Protein AF-A0A945AMY0-F1 (afdb_monomer_lite)

pLDDT: mean 88.5, std 9.13, range [56.28, 97.25]

Secondary structure (DSSP, 8-state):
-HHHHHHHHHHHHHHHHHHHHHHHHHHHHHHHHHHHHT-PPPP--HHHHHHHHHHHHT-SSPPTTHHHHHHHHHHHHHHHHSTTS--TT--SHHHHH--HHHHHHHHHHHHHHHHHHHIIIIIS-BTTTTB--HHHHHHHHHHTS-TT--SSS-HHHHH-

Structure (mmCIF, N/CA/C/O backbone):
data_AF-A0A945AMY0-F1
#
_entry.id   AF-A0A945AMY0-F1
#
loop_
_atom_site.group_PDB
_atom_site.id
_atom_site.type_symbol
_atom_site.label_atom_id
_atom_site.label_alt_id
_atom_site.label_comp_id
_atom_site.label_asym_id
_atom_site.label_entity_id
_atom_site.label_seq_id
_atom_site.pdbx_PDB_ins_code
_atom_site.Cartn_x
_atom_site.Cartn_y
_atom_site.Cartn_z
_atom_site.occupancy
_atom_site.B_iso_or_equiv
_atom_site.auth_seq_id
_atom_site.auth_comp_id
_atom_site.auth_asym_id
_atom_site.auth_atom_id
_atom_site.pdbx_PDB_model_num
ATOM 1 N N . MET A 1 1 ? 45.455 -13.409 -44.881 1.00 57.75 1 MET A N 1
ATOM 2 C CA . MET A 1 1 ? 45.360 -12.479 -43.736 1.00 57.75 1 MET A CA 1
ATOM 3 C C . MET A 1 1 ? 44.199 -11.499 -43.883 1.00 57.75 1 MET A C 1
ATOM 5 O O . MET A 1 1 ? 43.361 -11.499 -43.003 1.00 57.75 1 MET A O 1
ATOM 9 N N . ALA A 1 2 ? 44.039 -10.775 -44.999 1.00 59.31 2 ALA A N 1
ATOM 10 C CA . ALA A 1 2 ? 42.930 -9.813 -45.148 1.00 59.31 2 ALA A CA 1
ATOM 11 C C . ALA A 1 2 ? 41.503 -10.420 -45.087 1.00 59.31 2 ALA A C 1
ATOM 13 O O . ALA A 1 2 ? 40.600 -9.815 -44.525 1.00 59.31 2 ALA A O 1
ATOM 14 N N . ALA A 1 3 ? 41.283 -11.629 -45.623 1.00 56.28 3 ALA A N 1
ATOM 15 C CA . ALA A 1 3 ? 39.953 -12.259 -45.623 1.00 56.28 3 ALA A CA 1
ATOM 16 C C . ALA A 1 3 ? 39.481 -12.723 -44.228 1.00 56.28 3 ALA A C 1
ATOM 18 O O . ALA A 1 3 ? 38.286 -12.689 -43.953 1.00 56.28 3 ALA A O 1
ATOM 19 N N . SER A 1 4 ? 40.410 -13.125 -43.349 1.00 59.34 4 SER A N 1
ATOM 20 C CA . SER A 1 4 ? 40.098 -13.513 -41.965 1.00 59.34 4 SER A CA 1
ATOM 21 C C . SER A 1 4 ? 39.855 -12.303 -41.060 1.00 59.34 4 SER A C 1
ATOM 23 O O . SER A 1 4 ? 39.070 -12.386 -40.123 1.00 59.34 4 SER A O 1
ATOM 25 N N . GLU A 1 5 ? 40.498 -11.165 -41.342 1.00 57.72 5 GLU A N 1
ATOM 26 C CA . GLU A 1 5 ? 40.200 -9.902 -40.653 1.00 57.72 5 GLU A CA 1
ATOM 27 C C . GLU A 1 5 ? 38.809 -9.381 -41.036 1.00 57.72 5 GLU A C 1
ATOM 29 O O . GLU A 1 5 ? 38.031 -9.009 -40.162 1.00 57.72 5 GLU A O 1
ATOM 34 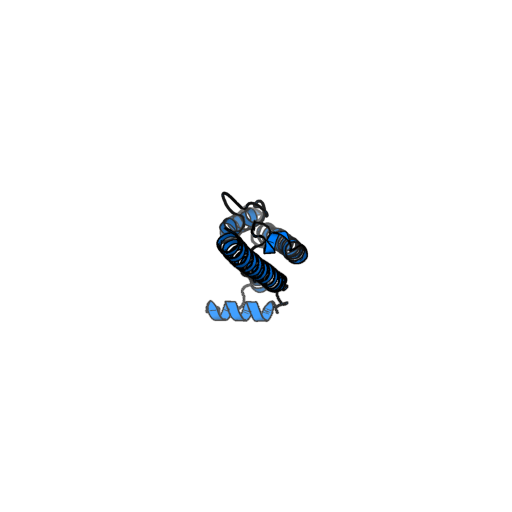N N . PHE A 1 6 ? 38.443 -9.460 -42.321 1.00 57.84 6 PHE A N 1
ATOM 35 C CA . PHE A 1 6 ? 37.130 -9.023 -42.806 1.00 57.84 6 PHE A CA 1
ATOM 36 C C . PHE A 1 6 ? 35.967 -9.852 -42.231 1.00 57.84 6 PHE A C 1
ATOM 38 O O . PHE A 1 6 ? 34.905 -9.303 -41.936 1.00 57.84 6 PHE A O 1
ATOM 45 N N . SER A 1 7 ? 36.154 -11.165 -42.039 1.00 60.97 7 SER A N 1
ATOM 46 C CA . SER A 1 7 ? 35.135 -12.029 -41.425 1.00 60.97 7 SER A CA 1
ATOM 47 C C . SER A 1 7 ? 34.939 -11.730 -39.938 1.00 60.97 7 SER A C 1
ATOM 49 O O . SER A 1 7 ? 33.799 -11.625 -39.495 1.00 60.97 7 SER A O 1
ATOM 51 N N . HIS A 1 8 ? 36.024 -11.514 -39.184 1.00 60.88 8 HIS A N 1
ATOM 52 C CA . HIS A 1 8 ? 35.943 -11.122 -37.772 1.00 60.88 8 HIS A CA 1
ATOM 53 C C . HIS A 1 8 ? 35.313 -9.732 -37.587 1.00 60.88 8 HIS A C 1
ATOM 55 O O . HIS A 1 8 ? 34.556 -9.504 -36.640 1.00 60.88 8 HIS A O 1
ATOM 61 N N . GLU A 1 9 ? 35.573 -8.796 -38.500 1.00 61.75 9 GLU A N 1
ATOM 62 C CA . GLU A 1 9 ? 34.982 -7.458 -38.452 1.00 61.75 9 GLU A CA 1
ATOM 63 C C . GLU A 1 9 ? 33.477 -7.464 -38.788 1.00 61.75 9 GLU A C 1
ATOM 65 O O . GLU A 1 9 ? 32.694 -6.738 -38.175 1.00 61.75 9 GLU A O 1
ATOM 70 N N . ALA A 1 10 ? 33.038 -8.315 -39.721 1.00 63.34 10 ALA A N 1
ATOM 71 C CA . ALA A 1 10 ? 31.618 -8.499 -40.028 1.00 63.34 10 ALA A CA 1
ATOM 72 C C . ALA A 1 10 ? 30.854 -9.192 -38.883 1.00 63.34 10 ALA A C 1
ATOM 74 O O . ALA A 1 10 ? 29.747 -8.776 -38.537 1.00 63.34 10 ALA A O 1
ATOM 75 N N . GLU A 1 11 ? 31.455 -10.208 -38.261 1.00 71.62 11 GLU A N 1
ATOM 76 C CA . GLU A 1 11 ? 30.868 -10.954 -37.141 1.00 71.62 11 GLU A CA 1
ATOM 77 C C . GLU A 1 11 ? 30.746 -10.082 -35.877 1.00 71.62 11 GLU A C 1
ATOM 79 O O . GLU A 1 11 ? 29.700 -10.058 -35.226 1.00 71.62 11 GLU A O 1
ATOM 84 N N . SER A 1 12 ? 31.765 -9.265 -35.586 1.00 74.94 12 SER A N 1
ATOM 85 C CA . SER A 1 12 ? 31.744 -8.300 -34.475 1.00 74.94 12 SER A CA 1
ATOM 86 C C . SER A 1 12 ? 30.754 -7.149 -34.687 1.00 74.94 12 SER A C 1
ATOM 88 O O . SER A 1 12 ? 30.061 -6.767 -33.743 1.00 74.94 12 SER A O 1
ATOM 90 N N . LYS A 1 13 ? 30.611 -6.630 -35.917 1.00 78.31 13 LYS A N 1
ATOM 91 C CA . LYS A 1 13 ? 29.572 -5.638 -36.255 1.00 78.31 13 LYS A CA 1
ATOM 92 C C . LYS A 1 13 ? 28.166 -6.224 -36.121 1.00 78.31 13 LYS A C 1
ATOM 94 O O . LYS A 1 13 ? 27.296 -5.555 -35.569 1.00 78.31 13 LYS A O 1
ATOM 99 N N . GLY A 1 14 ? 27.949 -7.467 -36.560 1.00 85.06 14 GLY A N 1
ATOM 100 C CA . GLY A 1 14 ? 26.677 -8.175 -36.384 1.00 85.06 14 GLY A CA 1
ATOM 101 C C . GLY A 1 14 ? 26.327 -8.399 -34.911 1.00 85.06 14 GLY A C 1
ATOM 102 O O . GLY A 1 14 ? 25.202 -8.124 -34.493 1.00 85.06 14 GLY A O 1
ATOM 103 N N . PHE A 1 15 ? 27.308 -8.807 -34.104 1.00 87.94 15 PHE A N 1
ATOM 104 C CA . PHE A 1 15 ? 27.149 -8.987 -32.661 1.00 87.94 15 PHE A CA 1
ATOM 105 C C . PHE A 1 15 ? 26.860 -7.668 -31.926 1.00 87.94 15 PHE A C 1
ATOM 107 O O . PHE A 1 15 ? 25.958 -7.610 -31.090 1.00 87.94 15 PHE A O 1
ATOM 114 N N . ALA A 1 16 ? 27.559 -6.583 -32.273 1.00 89.44 16 ALA A N 1
ATOM 115 C CA . ALA A 1 16 ? 27.301 -5.257 -31.716 1.00 89.44 16 ALA A CA 1
ATOM 116 C C . ALA A 1 16 ? 25.900 -4.735 -32.081 1.00 89.44 16 ALA A C 1
ATOM 118 O O . ALA A 1 16 ? 25.220 -4.154 -31.236 1.00 89.44 16 ALA A O 1
ATOM 119 N N . TRP A 1 17 ? 25.438 -4.975 -33.313 1.00 92.00 17 TRP A N 1
ATOM 120 C CA . TRP A 1 17 ? 24.089 -4.595 -33.746 1.00 92.00 17 TRP A CA 1
ATOM 121 C C . TRP A 1 17 ? 23.009 -5.399 -33.014 1.00 92.00 17 TRP A C 1
ATOM 123 O O . TRP A 1 17 ? 22.018 -4.830 -32.560 1.00 92.00 17 TRP A O 1
ATOM 133 N N . PHE A 1 18 ? 23.231 -6.703 -32.824 1.00 93.50 18 PHE A N 1
ATOM 134 C CA . PHE A 1 18 ? 22.362 -7.564 -32.023 1.00 93.50 18 PHE A CA 1
ATOM 135 C C . PHE A 1 18 ? 22.256 -7.085 -30.567 1.00 93.50 18 PHE A C 1
ATOM 137 O O . PHE A 1 18 ? 21.147 -6.911 -30.062 1.00 93.50 18 PHE A O 1
ATOM 144 N N . LEU A 1 19 ? 23.388 -6.803 -29.911 1.00 94.88 19 LEU A N 1
ATOM 145 C CA . LEU A 1 19 ? 23.421 -6.220 -28.563 1.00 94.88 19 LEU A CA 1
ATOM 146 C C . LEU A 1 19 ? 22.709 -4.865 -28.505 1.00 94.88 19 LEU A C 1
ATOM 148 O O . LEU A 1 19 ? 21.975 -4.603 -27.555 1.00 94.88 19 LEU A O 1
ATOM 152 N N . GLY A 1 20 ? 22.890 -4.023 -29.526 1.00 96.12 20 GLY A N 1
ATOM 153 C CA . GLY A 1 20 ? 22.217 -2.730 -29.635 1.00 96.12 20 GLY A CA 1
ATOM 154 C C . GLY A 1 20 ? 20.696 -2.861 -29.716 1.00 96.12 20 GLY A C 1
ATOM 155 O O . GLY A 1 20 ? 19.983 -2.162 -28.996 1.00 96.12 20 GLY A O 1
ATOM 156 N N . ILE A 1 21 ? 20.190 -3.793 -30.531 1.00 95.75 21 ILE A N 1
ATOM 157 C CA . ILE A 1 21 ? 18.751 -4.092 -30.599 1.00 95.75 21 ILE A CA 1
ATOM 158 C C . ILE A 1 21 ? 18.249 -4.627 -29.261 1.00 95.75 21 ILE A C 1
ATOM 160 O O . ILE A 1 21 ? 17.226 -4.155 -28.771 1.00 95.75 21 ILE A O 1
ATOM 164 N N . LEU A 1 22 ? 18.953 -5.593 -28.665 1.00 96.19 22 LEU A N 1
ATOM 165 C CA . LEU A 1 22 ? 18.567 -6.176 -27.382 1.00 96.19 22 LEU A CA 1
ATOM 166 C C . LEU A 1 22 ? 18.460 -5.088 -26.309 1.00 96.19 22 LEU A C 1
ATOM 168 O O . LEU A 1 22 ? 17.465 -5.019 -25.597 1.00 96.19 22 LEU A O 1
ATOM 172 N N . PHE A 1 23 ? 19.449 -4.199 -26.234 1.00 95.81 23 PHE A N 1
ATOM 173 C CA . PHE A 1 23 ? 19.451 -3.079 -25.302 1.00 95.81 23 PHE A CA 1
ATOM 174 C C . PHE A 1 23 ? 18.280 -2.116 -25.544 1.00 95.81 23 PHE A C 1
ATOM 176 O O . PHE A 1 23 ? 17.590 -1.741 -24.596 1.00 95.81 23 PHE A O 1
ATOM 183 N N . ALA A 1 24 ? 18.003 -1.764 -26.802 1.00 96.19 24 ALA A N 1
ATOM 184 C CA . ALA A 1 24 ? 16.865 -0.916 -27.151 1.00 96.19 24 ALA A CA 1
ATOM 185 C C . ALA A 1 24 ? 15.522 -1.563 -26.768 1.00 96.19 24 ALA A C 1
ATOM 187 O O . ALA A 1 24 ? 14.661 -0.894 -26.197 1.00 96.19 24 ALA A O 1
ATOM 188 N N . LEU A 1 25 ? 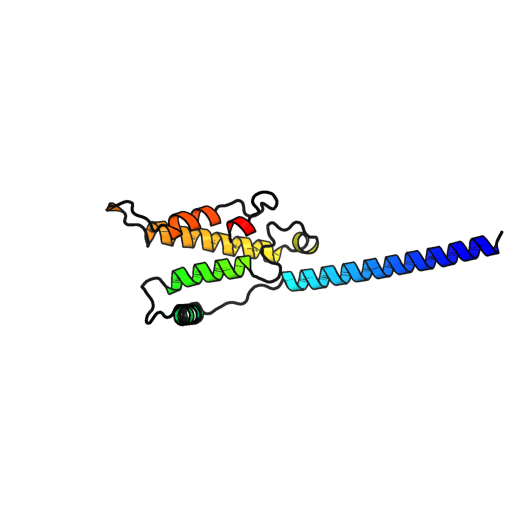15.355 -2.865 -27.019 1.00 96.62 25 LEU A N 1
ATOM 189 C CA . LEU A 1 25 ? 14.164 -3.618 -26.615 1.00 96.62 25 LEU A CA 1
ATOM 190 C C . LEU A 1 25 ? 14.007 -3.658 -25.092 1.00 96.62 25 LEU A C 1
ATOM 192 O O . LEU A 1 25 ? 12.900 -3.460 -24.598 1.00 96.62 25 LEU A O 1
ATOM 196 N N . SER A 1 26 ? 15.099 -3.844 -24.348 1.00 94.38 26 SER A N 1
ATOM 197 C CA . SER A 1 26 ? 15.091 -3.802 -22.882 1.00 94.38 26 SER A CA 1
ATOM 198 C C . SER A 1 26 ? 14.652 -2.438 -22.349 1.00 94.38 26 SER A C 1
ATOM 200 O O . SER A 1 26 ? 13.847 -2.378 -21.424 1.00 94.38 26 SER A O 1
ATOM 202 N N . ILE A 1 27 ? 15.121 -1.338 -22.948 1.00 94.94 27 ILE A N 1
ATOM 203 C CA . ILE A 1 27 ? 14.681 0.015 -22.570 1.00 94.94 27 ILE A CA 1
ATOM 204 C C . ILE A 1 27 ? 13.188 0.194 -22.842 1.00 94.94 27 ILE A C 1
ATOM 206 O O . ILE A 1 27 ? 12.461 0.669 -21.972 1.00 94.94 27 ILE A O 1
ATOM 210 N N . ILE A 1 28 ? 12.717 -0.201 -24.029 1.00 96.00 28 ILE A N 1
ATOM 211 C CA . ILE A 1 28 ? 11.293 -0.110 -24.383 1.00 96.00 28 ILE A CA 1
ATOM 212 C C . ILE A 1 28 ? 10.452 -0.914 -23.387 1.00 96.00 28 ILE A C 1
ATOM 214 O O . ILE A 1 28 ? 9.436 -0.419 -22.904 1.00 96.00 28 ILE A O 1
ATOM 218 N N . PHE A 1 29 ? 10.897 -2.120 -23.034 1.00 94.69 29 PHE A N 1
ATOM 219 C CA . PHE A 1 29 ? 10.235 -2.953 -22.038 1.00 94.69 29 PHE A CA 1
ATOM 220 C C . PHE A 1 29 ? 10.159 -2.266 -20.666 1.00 94.69 29 PHE A C 1
ATOM 222 O O . PHE A 1 29 ? 9.078 -2.208 -20.084 1.00 94.69 29 PHE A O 1
ATOM 229 N N . ILE A 1 30 ? 11.263 -1.684 -20.182 1.00 93.50 30 ILE A N 1
ATOM 230 C CA . ILE A 1 30 ? 11.296 -0.947 -18.907 1.00 93.50 30 ILE A CA 1
ATOM 231 C C . ILE A 1 30 ? 10.333 0.245 -18.936 1.00 93.50 30 ILE A C 1
ATOM 233 O O . ILE A 1 30 ? 9.610 0.449 -17.968 1.00 93.50 30 ILE A O 1
ATOM 237 N N . ILE A 1 31 ? 10.275 1.003 -20.035 1.00 93.38 31 ILE A N 1
ATOM 238 C CA . ILE A 1 31 ? 9.369 2.157 -20.167 1.00 93.38 31 ILE A CA 1
ATOM 239 C C . ILE A 1 31 ? 7.903 1.715 -20.128 1.00 93.38 31 ILE A C 1
ATOM 241 O O . ILE A 1 31 ? 7.094 2.338 -19.444 1.00 93.38 31 ILE A O 1
ATOM 245 N N . VAL A 1 32 ? 7.547 0.641 -20.840 1.00 94.00 32 VAL A N 1
ATOM 246 C CA . VAL A 1 32 ? 6.175 0.107 -20.833 1.00 94.00 32 VAL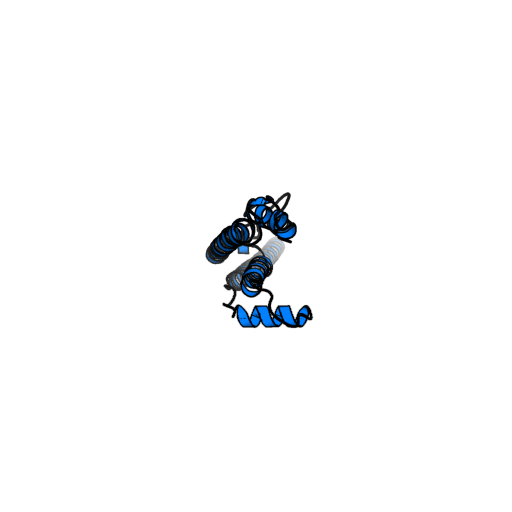 A CA 1
ATOM 247 C C . VAL A 1 32 ? 5.797 -0.390 -19.439 1.00 94.00 32 VAL A C 1
ATOM 249 O O . VAL A 1 32 ? 4.700 -0.099 -18.964 1.00 94.00 32 VAL A O 1
ATOM 252 N N . LEU A 1 33 ? 6.707 -1.099 -18.770 1.00 93.25 33 LEU A N 1
ATOM 253 C CA . LEU A 1 33 ? 6.483 -1.612 -17.422 1.00 93.25 33 LEU A CA 1
ATOM 254 C C . LEU A 1 33 ? 6.351 -0.478 -16.399 1.00 93.25 33 LEU A C 1
ATOM 256 O O . LEU A 1 33 ? 5.402 -0.476 -15.621 1.00 93.25 33 LEU A O 1
ATOM 260 N N . ALA A 1 34 ? 7.234 0.522 -16.457 1.00 91.50 34 ALA A N 1
ATOM 261 C CA . ALA A 1 34 ? 7.151 1.721 -15.630 1.00 91.50 34 ALA A CA 1
ATOM 262 C C . ALA A 1 34 ? 5.826 2.459 -15.863 1.00 91.50 34 ALA A C 1
ATOM 264 O O . ALA A 1 34 ? 5.152 2.826 -14.909 1.00 91.50 34 ALA A O 1
ATOM 265 N N . GLY A 1 35 ? 5.397 2.601 -17.121 1.00 92.25 35 GLY A N 1
ATOM 266 C CA . GLY A 1 35 ? 4.100 3.186 -17.458 1.00 92.25 35 GLY A CA 1
ATOM 267 C C . GLY A 1 35 ? 2.918 2.412 -16.868 1.00 92.25 35 GLY A C 1
ATOM 268 O O . GLY A 1 35 ? 1.971 3.031 -16.396 1.00 92.25 35 GLY A O 1
ATOM 269 N N . TYR A 1 36 ? 2.978 1.077 -16.851 1.00 92.56 36 TYR A N 1
ATOM 270 C CA . TYR A 1 36 ? 1.942 0.232 -16.250 1.00 92.56 36 TYR A CA 1
ATOM 271 C C . TYR A 1 36 ? 1.909 0.336 -14.718 1.00 92.56 36 TYR A C 1
ATOM 273 O O . TYR A 1 36 ? 0.831 0.451 -14.139 1.00 92.56 36 TYR A O 1
ATOM 281 N N . TRP A 1 37 ? 3.073 0.344 -14.066 1.00 92.75 37 TRP A N 1
ATOM 282 C CA . TRP A 1 37 ? 3.196 0.507 -12.611 1.00 92.75 37 TRP A CA 1
ATOM 283 C C . TRP A 1 37 ? 2.871 1.926 -12.138 1.00 92.75 37 TRP A C 1
ATOM 285 O O . TRP A 1 37 ? 2.496 2.111 -10.990 1.00 92.75 37 TRP A O 1
ATOM 295 N N . SER A 1 38 ? 2.963 2.922 -13.025 1.00 90.88 38 SER A N 1
ATOM 296 C CA . SER A 1 38 ? 2.635 4.326 -12.749 1.00 90.88 38 SER A CA 1
ATOM 297 C C . SER A 1 38 ? 1.122 4.617 -12.711 1.00 90.88 38 SER A C 1
ATOM 299 O O . SER A 1 38 ? 0.708 5.743 -12.426 1.00 90.88 38 SER A O 1
ATOM 301 N N . ILE A 1 39 ? 0.275 3.632 -13.029 1.00 91.75 39 ILE A N 1
ATOM 302 C CA . ILE A 1 39 ? -1.179 3.813 -13.080 1.00 91.75 39 ILE A CA 1
ATOM 303 C C . ILE A 1 39 ? -1.737 3.903 -11.658 1.00 91.75 39 ILE A C 1
ATOM 305 O O . ILE A 1 39 ? -1.730 2.928 -10.909 1.00 91.75 39 ILE A O 1
ATOM 309 N N . GLU A 1 40 ? -2.286 5.069 -11.319 1.00 92.56 40 GLU A N 1
ATOM 310 C CA . GLU A 1 40 ? -2.965 5.281 -10.042 1.00 92.56 40 GLU A CA 1
ATOM 311 C C . GLU A 1 40 ? -4.216 4.388 -9.921 1.00 92.56 40 GLU A C 1
ATOM 313 O O . GLU A 1 40 ? -4.998 4.277 -10.880 1.00 92.56 40 GLU A O 1
ATOM 318 N N . PRO A 1 41 ? -4.448 3.766 -8.749 1.00 94.38 41 PRO A N 1
ATOM 319 C CA . PRO A 1 41 ? -5.685 3.049 -8.482 1.00 94.38 41 PRO A CA 1
ATOM 320 C C . PRO A 1 41 ? -6.924 3.931 -8.660 1.00 94.38 41 PRO A C 1
ATOM 322 O O . PRO A 1 41 ? -6.942 5.115 -8.332 1.00 94.38 41 PRO A O 1
ATOM 325 N N . LYS A 1 42 ? -8.001 3.336 -9.177 1.00 94.19 42 LYS A N 1
ATOM 326 C CA . LYS A 1 42 ? -9.252 4.065 -9.407 1.00 94.19 42 LYS A CA 1
ATOM 327 C C . LYS A 1 42 ? -9.952 4.374 -8.080 1.00 94.19 42 LYS A C 1
ATOM 329 O O . LYS A 1 42 ? -9.914 3.544 -7.172 1.00 94.19 42 LYS A O 1
ATOM 334 N N . PRO A 1 43 ? -10.668 5.507 -7.986 1.00 94.25 43 PRO A N 1
ATOM 335 C CA . PRO A 1 43 ? -11.550 5.751 -6.855 1.00 94.25 43 PRO A CA 1
ATOM 336 C C . PRO A 1 43 ? -12.639 4.675 -6.793 1.00 94.25 43 PRO A C 1
ATOM 338 O O . PRO A 1 43 ? -13.114 4.192 -7.825 1.00 94.25 43 PRO A O 1
ATOM 341 N N . PHE A 1 44 ? -13.055 4.337 -5.578 1.00 95.94 44 PHE A N 1
ATOM 342 C CA . PHE A 1 44 ? -14.081 3.335 -5.311 1.00 95.94 44 PHE A CA 1
ATOM 343 C C . PHE A 1 44 ? -15.217 3.930 -4.472 1.00 95.94 44 PHE A C 1
ATOM 345 O O . PHE A 1 44 ? -15.039 4.910 -3.747 1.00 95.94 44 PHE A O 1
ATOM 352 N N . ASP A 1 45 ? -16.405 3.337 -4.582 1.00 97.25 45 ASP A N 1
ATOM 353 C CA . ASP A 1 45 ? -17.541 3.672 -3.724 1.00 97.25 45 ASP A CA 1
ATOM 354 C C . ASP A 1 45 ? -17.459 2.840 -2.438 1.00 97.25 45 ASP A C 1
ATOM 356 O O . ASP A 1 45 ? -17.595 1.615 -2.458 1.00 97.25 45 ASP A O 1
ATOM 360 N N . VAL A 1 46 ? -17.261 3.526 -1.311 1.00 96.19 46 VAL A N 1
ATOM 361 C CA . VAL A 1 46 ? -17.111 2.916 0.018 1.00 96.19 46 VAL A CA 1
ATOM 362 C C . VAL A 1 46 ? -18.322 2.081 0.442 1.00 96.19 46 VAL A C 1
ATOM 364 O O . VAL A 1 46 ? -18.169 1.069 1.127 1.00 96.19 46 VAL A O 1
ATOM 367 N N . ILE A 1 47 ? -19.535 2.470 0.037 1.00 95.56 47 ILE A N 1
ATOM 368 C CA . ILE A 1 47 ? -20.768 1.752 0.376 1.00 95.56 47 ILE A CA 1
ATOM 369 C C . ILE A 1 47 ? -20.903 0.526 -0.519 1.00 95.56 47 ILE A C 1
ATOM 371 O O . ILE A 1 47 ? -21.285 -0.541 -0.037 1.00 95.56 47 ILE A O 1
ATOM 375 N N . ALA A 1 48 ? -20.616 0.666 -1.813 1.00 95.75 48 ALA A N 1
ATOM 376 C CA . ALA A 1 48 ? -20.676 -0.453 -2.748 1.00 95.75 48 ALA A CA 1
ATOM 377 C C . ALA A 1 48 ? -19.670 -1.549 -2.370 1.00 95.75 48 ALA A C 1
ATOM 379 O O . ALA A 1 48 ? -20.049 -2.718 -2.298 1.00 95.75 48 ALA A O 1
ATOM 380 N N . GLU A 1 49 ? -18.438 -1.162 -2.041 1.00 96.31 49 GLU A N 1
ATOM 381 C CA . GLU A 1 49 ? -17.390 -2.083 -1.597 1.00 96.31 49 GLU A CA 1
ATOM 382 C C . GLU A 1 49 ? -17.766 -2.773 -0.280 1.00 96.31 49 GLU A C 1
ATOM 384 O O . GLU A 1 49 ? -17.666 -3.994 -0.154 1.00 96.31 49 GLU A O 1
ATOM 389 N N . ALA A 1 50 ? -18.308 -2.022 0.686 1.00 95.31 50 ALA A N 1
ATOM 390 C CA . ALA A 1 50 ? -18.798 -2.606 1.932 1.00 95.31 50 ALA A CA 1
ATOM 391 C C . ALA A 1 50 ? -19.927 -3.621 1.689 1.00 95.31 50 ALA A C 1
ATOM 393 O O . ALA A 1 50 ? -19.932 -4.682 2.309 1.00 95.31 50 ALA A O 1
ATOM 394 N N . LYS A 1 51 ? -20.865 -3.350 0.769 1.00 94.44 51 LYS A N 1
ATOM 395 C CA . LYS A 1 51 ? -21.913 -4.322 0.393 1.00 94.44 51 LYS A CA 1
ATOM 396 C C . LYS A 1 51 ? -21.322 -5.569 -0.260 1.00 94.44 51 LYS A C 1
ATOM 398 O O . LYS A 1 51 ? -21.783 -6.673 0.018 1.00 94.44 51 LYS A O 1
ATOM 403 N N . ALA A 1 52 ? -20.327 -5.406 -1.131 1.00 94.12 52 ALA A N 1
ATOM 404 C CA . ALA A 1 52 ? -19.671 -6.527 -1.794 1.00 94.12 52 ALA A CA 1
ATOM 405 C C . ALA A 1 52 ? -19.004 -7.457 -0.770 1.00 94.12 52 ALA A C 1
ATOM 407 O O . ALA A 1 52 ? -19.283 -8.661 -0.769 1.00 94.12 52 ALA A O 1
ATOM 408 N N . ARG A 1 53 ? -18.217 -6.900 0.161 1.00 94.62 53 ARG A N 1
ATOM 409 C CA . ARG A 1 53 ? -17.561 -7.692 1.210 1.00 94.62 53 ARG A CA 1
ATOM 410 C C . ARG A 1 53 ? -18.563 -8.288 2.206 1.00 94.62 53 ARG A C 1
ATOM 412 O O . ARG A 1 53 ? -18.427 -9.452 2.574 1.00 94.62 53 ARG A O 1
ATOM 419 N N . GLN A 1 54 ? -19.619 -7.556 2.565 1.00 92.56 54 GLN A N 1
ATOM 420 C CA . GLN A 1 54 ? -20.718 -8.055 3.402 1.00 92.56 54 GLN A CA 1
ATOM 421 C C . GLN A 1 54 ? -21.371 -9.305 2.794 1.00 92.56 54 GLN A C 1
ATOM 423 O O . GLN A 1 54 ? -21.549 -10.308 3.488 1.00 92.56 54 GLN A O 1
ATOM 428 N N . ASN A 1 55 ? -21.715 -9.250 1.504 1.00 90.62 55 ASN A N 1
ATOM 429 C CA . ASN A 1 55 ? -22.337 -10.369 0.798 1.00 90.62 55 ASN A CA 1
ATOM 430 C C . ASN A 1 55 ? -21.406 -11.588 0.749 1.00 90.62 55 ASN A C 1
ATOM 432 O O . ASN A 1 55 ? -21.866 -12.711 0.938 1.00 90.62 55 ASN A O 1
ATOM 436 N N . ALA A 1 56 ? -20.103 -11.370 0.545 1.00 91.19 56 ALA A N 1
ATOM 437 C CA . ALA A 1 56 ? -19.104 -12.438 0.565 1.00 91.19 56 ALA A CA 1
ATOM 438 C C . ALA A 1 56 ? -18.950 -13.085 1.955 1.00 91.19 56 ALA A C 1
ATOM 440 O O . ALA A 1 56 ? -18.699 -14.283 2.052 1.00 91.19 56 ALA A O 1
ATOM 441 N N . GLN A 1 57 ? -19.134 -12.309 3.027 1.00 89.44 57 GLN A N 1
ATOM 442 C CA . GLN A 1 57 ? -19.053 -12.769 4.419 1.00 89.44 57 GLN A CA 1
ATOM 443 C C . GLN A 1 57 ? -20.374 -13.349 4.958 1.00 89.44 57 GLN A C 1
ATOM 445 O O . GLN A 1 57 ? -20.403 -13.845 6.082 1.00 89.44 57 GLN A O 1
ATOM 450 N N . GLY A 1 58 ? -21.467 -13.293 4.188 1.00 88.38 58 GLY A N 1
ATOM 451 C CA . GLY A 1 58 ? -22.778 -13.789 4.617 1.00 88.38 58 GLY A CA 1
ATOM 452 C C . GLY A 1 58 ? -23.409 -12.978 5.755 1.00 88.38 58 GLY A C 1
ATOM 453 O O . GLY A 1 58 ? -24.144 -13.530 6.569 1.00 88.38 58 GLY A O 1
ATOM 454 N N . LEU A 1 59 ? -23.105 -11.680 5.844 1.00 85.44 59 LEU A N 1
ATOM 455 C CA . LEU A 1 59 ? -23.663 -10.791 6.865 1.00 85.44 59 LEU A CA 1
ATOM 456 C C . LEU A 1 59 ? -25.009 -10.209 6.409 1.00 85.44 59 LEU A C 1
ATOM 458 O O . LEU A 1 59 ? -25.111 -9.650 5.322 1.00 85.44 59 LEU A O 1
ATOM 462 N N . ASP A 1 60 ? -26.032 -10.237 7.265 1.00 83.19 60 ASP A N 1
ATOM 463 C CA . ASP A 1 60 ? -27.372 -9.730 6.912 1.00 83.19 60 ASP A CA 1
ATOM 464 C C . ASP A 1 60 ? -27.479 -8.195 6.928 1.00 83.19 60 ASP A C 1
ATOM 466 O O . ASP A 1 60 ? -28.297 -7.604 6.219 1.00 83.19 60 ASP A O 1
ATOM 470 N N . LYS A 1 61 ? -26.681 -7.523 7.768 1.00 85.44 61 LYS A N 1
ATOM 471 C CA . LYS A 1 61 ? -26.699 -6.063 7.958 1.00 85.44 61 LYS A CA 1
ATOM 472 C C . LYS A 1 61 ? -25.305 -5.546 8.270 1.00 85.44 61 LYS A C 1
ATOM 474 O O . LYS A 1 61 ? -24.495 -6.276 8.828 1.00 85.44 61 LYS A O 1
ATOM 479 N N . PHE A 1 62 ? -25.071 -4.263 7.998 1.00 85.50 62 PHE A N 1
ATOM 480 C CA . PHE A 1 62 ? -23.862 -3.572 8.437 1.00 85.50 62 PHE A CA 1
ATOM 481 C C . PHE A 1 62 ? -23.853 -3.369 9.954 1.00 85.50 62 PHE A C 1
ATOM 483 O O . PHE A 1 62 ? -24.741 -2.688 10.476 1.00 85.50 62 PHE A O 1
ATOM 490 N N . PRO A 1 63 ? -22.837 -3.884 10.667 1.00 87.88 63 PRO A N 1
ATOM 491 C CA . PRO A 1 63 ? -22.516 -3.389 11.995 1.00 87.88 63 PRO A CA 1
ATOM 492 C C . PRO A 1 63 ? -22.188 -1.890 11.959 1.00 87.88 63 PRO A C 1
ATOM 494 O O . PRO A 1 63 ? -21.729 -1.350 10.946 1.00 87.88 63 PRO A O 1
ATOM 497 N N . ASN A 1 64 ? -22.386 -1.203 13.083 1.00 88.19 64 ASN A N 1
ATOM 498 C CA . ASN A 1 64 ? -21.983 0.196 13.205 1.00 88.19 64 ASN A CA 1
ATOM 499 C C . ASN A 1 64 ? -20.470 0.329 12.978 1.00 88.19 64 ASN A C 1
ATOM 501 O O . ASN A 1 64 ? -19.689 -0.440 13.528 1.00 88.19 64 ASN A O 1
ATOM 505 N N . GLY A 1 65 ? -20.062 1.296 12.154 1.00 89.00 65 GLY A N 1
ATOM 506 C CA . GLY A 1 65 ? -18.652 1.502 11.806 1.00 89.00 65 GLY A CA 1
ATOM 507 C C . GLY A 1 65 ? -18.094 0.539 10.750 1.00 89.00 65 GLY A C 1
ATOM 508 O O . GLY A 1 65 ? -16.975 0.754 10.291 1.00 89.00 65 GLY A O 1
ATOM 509 N N . TYR A 1 66 ? -18.870 -0.454 10.290 1.00 92.19 66 TYR A N 1
ATOM 510 C CA . TYR A 1 66 ? -18.412 -1.446 9.307 1.00 92.19 66 TYR A CA 1
ATOM 511 C C . TYR A 1 66 ? -17.903 -0.812 8.014 1.00 92.19 66 TYR A C 1
ATOM 513 O O . TYR A 1 66 ? -16.836 -1.170 7.540 1.00 92.19 66 TYR A O 1
ATOM 521 N N . VAL A 1 67 ? -18.624 0.171 7.4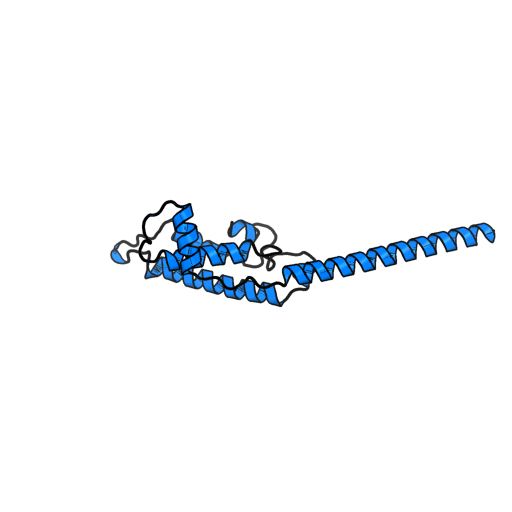66 1.00 94.81 67 VAL A N 1
ATOM 522 C CA . VAL A 1 67 ? -18.223 0.847 6.219 1.00 94.81 67 VAL A CA 1
ATOM 523 C C . VAL A 1 67 ? -16.859 1.526 6.367 1.00 94.81 67 VAL A C 1
ATOM 525 O O . VAL A 1 67 ? -16.041 1.460 5.453 1.00 94.81 67 VAL A O 1
ATOM 528 N N . TYR A 1 68 ? -16.589 2.140 7.522 1.00 94.81 68 TYR A N 1
ATOM 529 C CA . TYR A 1 68 ? -15.314 2.805 7.785 1.00 94.81 68 TYR A CA 1
ATOM 530 C C . TYR A 1 68 ? -14.169 1.795 7.907 1.00 94.81 68 TYR A C 1
ATOM 532 O O . TYR A 1 68 ? -13.181 1.913 7.186 1.00 94.81 68 TYR A O 1
ATOM 540 N N . ALA A 1 69 ? -14.335 0.758 8.735 1.00 94.12 69 ALA A N 1
ATOM 541 C CA . ALA A 1 69 ? -13.345 -0.311 8.872 1.00 94.12 69 ALA A CA 1
ATOM 542 C C . ALA A 1 69 ? -13.082 -1.012 7.527 1.00 94.12 69 ALA A C 1
ATOM 544 O O . ALA A 1 69 ? -11.936 -1.179 7.124 1.00 94.12 69 ALA A O 1
ATOM 545 N N . ASN A 1 70 ? -14.143 -1.329 6.781 1.00 95.56 70 ASN A N 1
ATOM 546 C CA . ASN A 1 70 ? -14.051 -1.924 5.452 1.00 95.56 70 ASN A CA 1
ATOM 547 C C . ASN A 1 70 ? -13.274 -1.042 4.469 1.00 95.56 70 ASN A C 1
ATOM 549 O O . ASN A 1 70 ? -12.500 -1.565 3.672 1.00 95.56 70 ASN A O 1
ATOM 553 N N . SER A 1 71 ? -13.473 0.278 4.532 1.00 96.62 71 SER A N 1
ATOM 554 C CA . SER A 1 71 ? -12.759 1.233 3.679 1.00 96.62 71 SER A CA 1
ATOM 555 C C . SER A 1 71 ? -11.263 1.236 3.980 1.00 96.62 71 SER A C 1
ATOM 557 O O . SER A 1 71 ? -10.473 1.203 3.046 1.00 96.62 71 SER A O 1
ATOM 559 N N . LEU A 1 72 ? -10.866 1.210 5.259 1.00 96.06 72 LEU A N 1
ATOM 560 C CA . LEU A 1 72 ? -9.452 1.104 5.638 1.00 96.06 72 LEU A CA 1
ATOM 561 C C . LEU A 1 72 ? -8.838 -0.211 5.145 1.00 96.06 72 LEU A C 1
ATOM 563 O O . LEU A 1 72 ? -7.773 -0.193 4.540 1.00 96.06 72 LEU A O 1
ATOM 567 N N . VAL A 1 73 ? -9.537 -1.337 5.321 1.00 95.38 73 VAL A N 1
ATOM 568 C CA . VAL A 1 73 ? -9.068 -2.638 4.815 1.00 95.38 73 VAL A CA 1
ATOM 569 C C . VAL A 1 73 ? -8.926 -2.614 3.290 1.00 95.38 73 VAL A C 1
ATOM 571 O O . VAL A 1 73 ? -7.914 -3.058 2.766 1.00 95.38 73 VAL A O 1
ATOM 574 N N . HIS A 1 74 ? -9.898 -2.054 2.564 1.00 96.75 74 HIS A N 1
ATOM 575 C CA . HIS A 1 74 ? -9.819 -1.951 1.105 1.00 96.75 74 HIS A CA 1
ATOM 576 C C . HIS A 1 74 ? -8.666 -1.043 0.648 1.00 96.75 74 HIS A C 1
ATOM 578 O O . HIS A 1 74 ? -7.972 -1.364 -0.309 1.00 96.75 74 HIS A O 1
ATOM 584 N N . ILE A 1 75 ? -8.405 0.068 1.344 1.00 96.56 75 ILE A N 1
ATOM 585 C CA . ILE A 1 75 ? -7.252 0.930 1.042 1.00 96.56 75 ILE A CA 1
ATOM 586 C C . ILE A 1 75 ? -5.937 0.180 1.278 1.00 96.56 75 ILE A C 1
ATOM 588 O O . ILE A 1 75 ? -5.030 0.308 0.461 1.00 96.56 75 ILE A O 1
ATOM 592 N N . ALA A 1 76 ? -5.832 -0.613 2.348 1.00 95.56 76 ALA A N 1
ATOM 593 C CA . ALA A 1 76 ? -4.653 -1.438 2.613 1.00 95.56 76 ALA A CA 1
ATOM 594 C C . ALA A 1 76 ? -4.435 -2.491 1.513 1.00 95.56 76 ALA A C 1
ATOM 596 O O . ALA A 1 76 ? -3.328 -2.619 0.998 1.00 95.56 76 ALA A O 1
ATOM 597 N N . GLU A 1 77 ? -5.497 -3.171 1.077 1.00 95.38 77 GLU A N 1
ATOM 598 C CA . GLU A 1 77 ? -5.434 -4.116 -0.045 1.00 95.38 77 GLU A CA 1
ATOM 599 C C . GLU A 1 77 ? -5.026 -3.432 -1.353 1.00 95.38 77 GLU A C 1
ATOM 601 O O . GLU A 1 77 ? -4.187 -3.950 -2.081 1.00 95.38 77 GLU A O 1
ATOM 606 N N . VAL A 1 78 ? -5.577 -2.256 -1.664 1.00 95.94 78 VAL A N 1
ATOM 607 C CA . VAL A 1 78 ? -5.200 -1.503 -2.869 1.00 95.94 78 VAL A CA 1
ATOM 608 C C . VAL A 1 78 ? -3.755 -1.011 -2.776 1.00 95.94 78 VAL A C 1
ATOM 610 O O . VAL A 1 78 ? -3.036 -1.041 -3.772 1.00 95.94 78 VAL A O 1
ATOM 613 N N . LEU A 1 79 ? -3.302 -0.579 -1.598 1.00 95.00 79 LEU A N 1
ATOM 614 C CA . LEU A 1 79 ? -1.917 -0.170 -1.371 1.00 95.00 79 LEU A CA 1
ATOM 615 C C . LEU A 1 79 ? -0.941 -1.311 -1.689 1.00 95.00 79 LEU A C 1
ATOM 617 O O . LEU A 1 79 ? 0.087 -1.059 -2.324 1.00 95.00 79 LEU A O 1
ATOM 621 N N . LEU A 1 80 ? -1.286 -2.530 -1.274 1.00 92.88 80 LEU A N 1
ATOM 622 C CA . LEU A 1 80 ? -0.455 -3.724 -1.393 1.00 92.88 80 LEU A CA 1
ATOM 623 C C . LEU A 1 80 ? -0.540 -4.372 -2.785 1.00 92.88 80 LEU A C 1
ATOM 625 O O . LEU A 1 80 ? 0.480 -4.669 -3.395 1.00 92.88 80 LEU A O 1
ATOM 629 N N . TYR A 1 81 ? -1.750 -4.523 -3.327 1.00 93.69 81 TYR A N 1
ATOM 630 C CA . TYR A 1 81 ? -2.031 -5.331 -4.522 1.00 93.69 81 TYR A CA 1
ATOM 631 C C . TYR A 1 81 ? -2.274 -4.523 -5.806 1.00 93.69 81 TYR A C 1
ATOM 633 O O . TYR A 1 81 ? -2.737 -5.073 -6.812 1.00 93.69 81 TYR A O 1
ATOM 641 N N . LYS A 1 82 ? -1.980 -3.218 -5.819 1.00 93.75 82 LYS A N 1
ATOM 642 C CA . LYS A 1 82 ? -1.991 -2.424 -7.062 1.00 93.75 82 LYS A CA 1
ATOM 643 C C . LYS A 1 82 ? -0.974 -2.957 -8.089 1.00 93.75 82 LYS A C 1
ATOM 645 O O . LYS A 1 82 ? -0.056 -3.696 -7.731 1.00 93.75 82 LYS A O 1
ATOM 650 N N . PRO A 1 83 ? -1.091 -2.575 -9.376 1.00 89.19 83 PRO A N 1
ATOM 651 C CA . PRO A 1 83 ? -0.117 -2.955 -10.396 1.00 89.19 83 PRO A CA 1
ATOM 652 C C . PRO A 1 83 ? 1.321 -2.610 -9.985 1.00 89.19 83 PRO A C 1
ATOM 654 O O . PRO A 1 83 ? 1.632 -1.450 -9.741 1.00 89.19 83 PRO A O 1
ATOM 657 N N . GLY A 1 84 ? 2.190 -3.621 -9.932 1.00 86.75 84 GLY A N 1
ATOM 658 C CA . GLY A 1 84 ? 3.577 -3.469 -9.476 1.00 86.75 84 GLY A CA 1
ATOM 659 C C . GLY A 1 84 ? 3.805 -3.768 -7.992 1.00 86.75 84 GLY A C 1
ATOM 660 O O . GLY A 1 84 ? 4.954 -3.813 -7.579 1.00 86.75 84 GLY A O 1
ATOM 661 N N . GLY A 1 85 ? 2.753 -4.039 -7.214 1.00 90.62 85 GLY A N 1
ATOM 662 C CA . GLY A 1 85 ? 2.873 -4.303 -5.779 1.00 90.62 85 GLY A CA 1
ATOM 663 C C . GLY A 1 85 ? 3.187 -3.034 -4.994 1.00 90.62 85 GLY A C 1
ATOM 664 O O . GLY A 1 85 ? 2.887 -1.923 -5.445 1.00 90.62 85 GLY A O 1
ATOM 665 N N . TYR A 1 86 ? 3.773 -3.178 -3.810 1.00 91.25 86 TYR A N 1
ATOM 666 C CA . TYR A 1 86 ? 4.247 -2.053 -3.007 1.00 91.25 86 TYR A CA 1
ATOM 667 C C . TYR A 1 86 ? 5.642 -1.608 -3.489 1.00 91.25 86 TYR A C 1
ATOM 669 O O . TYR A 1 86 ? 6.620 -2.328 -3.334 1.00 91.25 86 TYR A O 1
ATOM 677 N N . LEU A 1 87 ? 5.739 -0.434 -4.125 1.00 91.44 87 LEU A N 1
ATOM 678 C CA . LEU A 1 87 ? 6.941 -0.000 -4.850 1.00 91.44 87 LEU A CA 1
ATOM 679 C C . LEU A 1 87 ? 7.934 0.768 -3.976 1.00 91.44 87 LEU A C 1
ATOM 681 O O . LEU A 1 87 ? 9.116 0.824 -4.302 1.00 91.44 87 LEU A O 1
ATOM 685 N N . THR A 1 88 ? 7.491 1.376 -2.871 1.00 90.31 88 THR A N 1
ATOM 686 C CA . THR A 1 88 ? 8.366 2.191 -2.008 1.00 90.31 88 THR A CA 1
ATOM 687 C C . THR A 1 88 ? 9.552 1.407 -1.433 1.00 90.31 88 THR A C 1
ATOM 689 O O . THR A 1 88 ? 10.596 2.005 -1.162 1.00 90.31 88 THR A O 1
ATOM 692 N N . ASN A 1 89 ? 9.420 0.096 -1.226 1.00 89.62 89 ASN A N 1
ATOM 693 C CA . ASN A 1 89 ? 10.519 -0.769 -0.790 1.00 89.62 89 ASN A CA 1
ATOM 694 C C . ASN A 1 89 ? 11.128 -1.610 -1.930 1.00 89.62 89 ASN A C 1
ATOM 696 O O . ASN A 1 89 ? 11.987 -2.446 -1.650 1.00 89.62 89 ASN A O 1
ATOM 700 N N . ASP A 1 90 ? 10.708 -1.413 -3.182 1.00 85.19 90 ASP A N 1
ATOM 701 C CA . ASP A 1 90 ? 11.268 -2.123 -4.331 1.00 85.19 90 ASP A CA 1
ATOM 702 C C . ASP A 1 90 ? 12.607 -1.493 -4.763 1.00 85.19 90 ASP A C 1
ATOM 704 O O . ASP A 1 90 ? 12.799 -0.276 -4.758 1.00 85.19 90 ASP A O 1
ATOM 708 N N . VAL A 1 91 ? 13.556 -2.345 -5.147 1.00 83.44 91 VAL A N 1
ATOM 709 C CA . VAL A 1 91 ? 14.898 -1.973 -5.634 1.00 83.44 91 VAL A CA 1
ATOM 710 C C . VAL A 1 91 ? 15.005 -2.178 -7.158 1.00 83.44 91 VAL A C 1
ATOM 712 O O . VAL A 1 91 ? 16.049 -1.927 -7.766 1.00 83.44 91 VAL A O 1
ATOM 715 N N . GLY A 1 92 ? 13.933 -2.641 -7.808 1.00 83.12 92 GLY A N 1
ATOM 716 C CA . GLY A 1 92 ? 13.849 -2.840 -9.251 1.00 83.12 92 GLY A CA 1
ATOM 717 C C . GLY A 1 92 ? 13.975 -1.548 -10.071 1.00 83.12 92 GLY A C 1
ATOM 718 O O . GLY A 1 92 ? 13.502 -0.480 -9.689 1.00 83.12 92 GLY A O 1
ATOM 719 N N . VAL A 1 93 ? 14.583 -1.655 -11.262 1.00 79.94 93 VAL A N 1
ATOM 720 C CA . VAL A 1 93 ? 14.856 -0.511 -12.160 1.00 79.94 93 VAL A CA 1
ATOM 721 C C . VAL A 1 93 ? 13.608 0.314 -12.509 1.00 79.94 93 VAL A C 1
ATOM 723 O O . VAL A 1 93 ? 13.723 1.536 -12.486 1.00 79.94 93 VAL A O 1
ATOM 726 N N . PRO A 1 94 ? 12.428 -0.266 -12.816 1.00 77.88 94 PRO A N 1
ATOM 727 C CA . PRO A 1 94 ? 11.244 0.550 -13.069 1.00 77.88 94 PRO A CA 1
ATOM 728 C C . PRO A 1 94 ? 10.794 1.319 -11.819 1.00 77.88 94 PRO A C 1
ATOM 730 O O . PRO A 1 94 ? 10.512 2.505 -11.934 1.00 77.88 94 PRO A O 1
ATOM 733 N N . GLY A 1 95 ? 10.793 0.694 -10.634 1.00 78.62 95 GLY A N 1
ATOM 734 C CA . GLY A 1 95 ? 10.388 1.328 -9.371 1.00 78.62 95 GLY A CA 1
ATOM 735 C C . GLY A 1 95 ? 11.271 2.517 -8.985 1.00 78.62 95 GLY A C 1
ATOM 736 O O . GLY A 1 95 ? 10.758 3.568 -8.615 1.00 78.62 95 GLY A O 1
ATOM 737 N N . LEU A 1 96 ? 12.589 2.409 -9.193 1.00 83.19 96 LEU A N 1
ATOM 738 C CA . LEU A 1 96 ? 13.548 3.494 -8.931 1.00 83.19 96 LEU A CA 1
ATOM 739 C C . LEU A 1 96 ? 13.353 4.737 -9.814 1.00 83.19 96 LEU A C 1
ATOM 741 O O . LEU A 1 96 ? 13.853 5.811 -9.480 1.00 83.19 96 LEU A O 1
ATOM 745 N N . LEU A 1 97 ? 12.681 4.594 -10.959 1.00 84.25 97 LEU A N 1
ATOM 746 C CA . LEU A 1 97 ? 12.424 5.690 -11.896 1.00 84.25 97 LEU A CA 1
ATOM 747 C C . LEU A 1 97 ? 11.065 6.366 -11.664 1.00 84.25 97 LEU A C 1
ATOM 749 O O . LEU A 1 97 ? 10.815 7.417 -12.253 1.00 84.25 97 LEU A O 1
ATOM 753 N N . LEU A 1 98 ? 10.192 5.771 -10.847 1.00 87.50 98 LEU A N 1
ATOM 754 C CA . LEU A 1 98 ? 8.842 6.262 -10.580 1.00 87.50 98 LEU A CA 1
ATOM 755 C C . LEU A 1 98 ? 8.821 7.102 -9.300 1.00 87.50 98 LEU A C 1
ATOM 757 O O . LEU A 1 98 ? 9.264 6.658 -8.246 1.00 87.50 98 LEU A O 1
ATOM 761 N N . ASP A 1 99 ? 8.267 8.310 -9.372 1.00 87.25 99 ASP A N 1
ATOM 762 C CA . ASP A 1 99 ? 8.149 9.235 -8.235 1.00 87.25 99 ASP A CA 1
ATOM 763 C C . ASP A 1 99 ? 6.698 9.422 -7.765 1.00 87.25 99 ASP A C 1
ATOM 765 O O . ASP A 1 99 ? 6.419 9.567 -6.569 1.00 87.25 99 ASP A O 1
ATOM 769 N N . ASN A 1 100 ? 5.757 9.383 -8.703 1.00 89.88 100 ASN A N 1
ATOM 770 C CA . ASN A 1 100 ? 4.348 9.651 -8.474 1.00 89.88 100 ASN A CA 1
ATOM 771 C C . ASN A 1 100 ? 3.671 8.575 -7.615 1.00 89.88 100 ASN A C 1
ATOM 773 O O . ASN A 1 100 ? 3.044 8.905 -6.608 1.00 89.88 100 ASN A O 1
ATOM 777 N N . ILE A 1 101 ? 3.824 7.296 -7.966 1.00 92.69 101 ILE A N 1
ATOM 778 C CA . ILE A 1 101 ? 3.171 6.199 -7.241 1.00 92.69 101 ILE A CA 1
ATOM 779 C C . ILE A 1 101 ? 3.744 6.005 -5.835 1.00 92.69 101 ILE A C 1
ATOM 781 O O . ILE A 1 101 ? 2.941 5.952 -4.909 1.00 92.69 101 ILE A O 1
ATOM 785 N N . PRO A 1 102 ? 5.069 6.011 -5.597 1.00 92.44 102 PRO A N 1
ATOM 786 C CA . PRO A 1 102 ? 5.596 5.987 -4.228 1.00 92.44 102 PRO A CA 1
ATOM 787 C C . PRO A 1 102 ? 5.122 7.170 -3.362 1.00 92.44 102 PRO A C 1
ATOM 789 O O . PRO A 1 102 ? 4.909 7.037 -2.155 1.00 92.44 102 PRO A O 1
ATOM 792 N N . SER A 1 103 ? 4.900 8.344 -3.966 1.00 92.81 103 SER A N 1
ATOM 793 C CA . SER A 1 103 ? 4.319 9.494 -3.259 1.00 92.81 103 SER A CA 1
ATOM 794 C C . SER A 1 103 ? 2.842 9.274 -2.913 1.00 92.81 103 SER A C 1
ATOM 796 O O . SER A 1 103 ? 2.411 9.603 -1.805 1.00 92.81 103 SER A O 1
ATOM 798 N N . TRP A 1 104 ? 2.075 8.680 -3.831 1.00 95.00 104 TRP A N 1
ATOM 799 C CA . TRP A 1 104 ? 0.695 8.253 -3.592 1.00 95.00 104 TRP A CA 1
ATOM 800 C C . TRP A 1 104 ? 0.616 7.195 -2.479 1.00 95.00 104 TRP A C 1
ATOM 802 O O . TRP A 1 104 ? -0.188 7.340 -1.557 1.00 95.00 104 TRP A O 1
ATOM 812 N N . GLU A 1 105 ? 1.502 6.191 -2.502 1.00 95.56 105 GLU A N 1
ATOM 813 C CA . GLU A 1 105 ? 1.593 5.133 -1.485 1.00 95.56 105 GLU A CA 1
ATOM 814 C C . GLU A 1 105 ? 1.801 5.726 -0.098 1.00 95.56 105 GLU A C 1
ATOM 816 O O . GLU A 1 105 ? 1.149 5.322 0.863 1.00 95.56 105 GLU A O 1
ATOM 821 N N . TYR A 1 106 ? 2.673 6.728 0.007 1.00 94.94 106 TYR A N 1
ATOM 822 C CA . TYR A 1 106 ? 2.908 7.397 1.275 1.00 94.94 106 TYR A C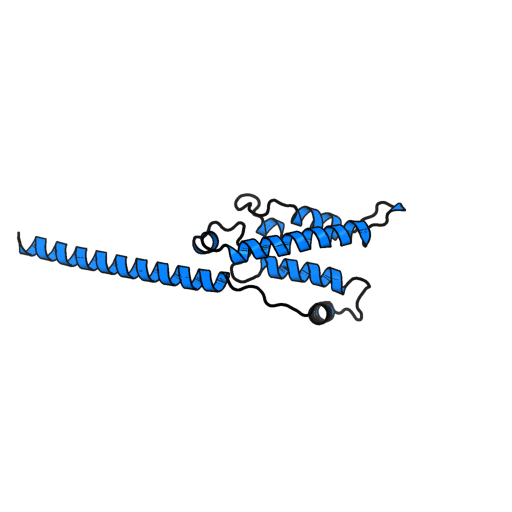A 1
ATOM 823 C C . TYR A 1 106 ? 1.665 8.129 1.793 1.00 94.94 106 TYR A C 1
ATOM 825 O O . TYR A 1 106 ? 1.369 8.058 2.986 1.00 94.94 106 TYR A O 1
ATOM 833 N N . GLY A 1 107 ? 0.915 8.795 0.912 1.00 95.81 107 GLY A N 1
ATOM 834 C CA . GLY A 1 107 ? -0.352 9.432 1.275 1.00 95.81 107 GLY A CA 1
ATOM 835 C C . GLY A 1 107 ? -1.393 8.422 1.768 1.00 95.81 107 GLY A C 1
ATOM 836 O O . GLY A 1 107 ? -2.003 8.628 2.820 1.00 95.81 107 GLY A O 1
ATOM 837 N N . ALA A 1 108 ? -1.552 7.306 1.054 1.00 96.06 108 ALA A N 1
ATOM 838 C CA . ALA A 1 108 ? -2.444 6.217 1.452 1.00 96.06 108 ALA A CA 1
ATOM 839 C C . ALA A 1 108 ? -2.017 5.586 2.790 1.00 96.06 108 ALA A C 1
ATOM 841 O O . ALA A 1 108 ? -2.854 5.356 3.660 1.00 96.06 108 ALA A O 1
ATOM 842 N N . LEU A 1 109 ? -0.715 5.384 3.002 1.00 96.06 109 LEU A N 1
ATOM 843 C CA . LEU A 1 109 ? -0.179 4.837 4.246 1.00 96.06 109 LEU A CA 1
ATOM 844 C C . LEU A 1 109 ? -0.416 5.766 5.445 1.00 96.06 109 LEU A C 1
ATOM 846 O O . LEU A 1 109 ? -0.784 5.288 6.515 1.00 96.06 109 LEU A O 1
ATOM 850 N N . ILE A 1 110 ? -0.247 7.085 5.290 1.00 96.38 110 ILE A N 1
ATOM 851 C CA . ILE A 1 110 ? -0.587 8.047 6.354 1.00 96.38 110 ILE A CA 1
ATOM 852 C C . ILE A 1 110 ? -2.075 7.945 6.704 1.00 96.38 110 ILE A C 1
ATOM 854 O O . ILE A 1 110 ? -2.424 7.884 7.880 1.00 96.38 110 ILE A O 1
ATOM 858 N N . MET A 1 111 ? -2.946 7.859 5.696 1.00 95.62 111 MET A N 1
ATOM 859 C CA . MET A 1 111 ? -4.385 7.705 5.912 1.00 95.62 111 MET A CA 1
ATOM 860 C C . MET A 1 111 ? -4.721 6.424 6.687 1.00 95.62 111 MET A C 1
ATOM 862 O O . MET A 1 111 ? -5.563 6.457 7.584 1.00 95.62 111 MET A O 1
ATOM 866 N N . LEU A 1 112 ? -4.055 5.310 6.370 1.00 96.50 112 LEU A N 1
ATOM 867 C CA . LEU A 1 112 ? -4.209 4.047 7.093 1.00 96.50 112 LEU A CA 1
ATOM 868 C C . LEU A 1 112 ? -3.737 4.155 8.541 1.00 96.50 112 LEU A C 1
ATOM 870 O O . LEU A 1 112 ? -4.444 3.689 9.429 1.00 96.50 112 LEU A O 1
ATOM 874 N N . ARG A 1 113 ? -2.594 4.805 8.789 1.00 95.81 113 ARG A N 1
ATOM 875 C CA . ARG A 1 113 ? -2.070 5.049 10.143 1.00 95.81 113 ARG A CA 1
ATOM 876 C C . ARG A 1 113 ? -3.065 5.842 10.977 1.00 95.81 113 ARG A C 1
ATOM 878 O O . ARG A 1 113 ? -3.533 5.351 11.999 1.00 95.81 113 ARG A O 1
ATOM 885 N N . ASP A 1 114 ? -3.457 7.017 10.494 1.00 96.25 114 ASP A N 1
ATOM 886 C CA . ASP A 1 114 ? -4.369 7.900 11.219 1.00 96.25 114 ASP A CA 1
ATOM 887 C C . ASP A 1 114 ? -5.743 7.242 11.417 1.00 96.25 114 ASP A C 1
ATOM 889 O O . ASP A 1 114 ? -6.335 7.324 12.497 1.00 96.25 114 ASP A O 1
ATOM 893 N N . GLY A 1 115 ? -6.242 6.541 10.395 1.00 95.81 115 GLY A N 1
ATOM 894 C CA . GLY A 1 115 ? -7.519 5.839 10.452 1.00 95.81 115 GLY A CA 1
ATOM 895 C C . GLY A 1 115 ? -7.517 4.654 11.416 1.00 95.81 115 GLY A C 1
ATOM 896 O O . GLY A 1 115 ? -8.445 4.515 12.217 1.00 95.81 115 GLY A O 1
ATOM 897 N N . ALA A 1 116 ? -6.468 3.829 11.394 1.00 94.44 116 ALA A N 1
ATOM 898 C CA . ALA A 1 116 ? -6.306 2.706 12.313 1.00 94.44 116 ALA A CA 1
ATOM 899 C C . ALA A 1 116 ? -6.123 3.192 13.757 1.00 94.44 116 ALA A C 1
ATOM 901 O O . ALA A 1 116 ? -6.779 2.670 14.661 1.00 94.44 116 ALA A O 1
ATOM 902 N N . SER A 1 117 ? -5.323 4.239 13.978 1.00 94.12 117 SER A N 1
ATOM 903 C CA . SER A 1 117 ? -5.155 4.861 15.295 1.00 94.12 117 SER A CA 1
ATOM 904 C C . SER A 1 117 ? -6.463 5.437 15.827 1.00 94.12 117 SER A C 1
ATOM 906 O O . SER A 1 117 ? -6.782 5.250 17.005 1.00 94.12 117 SER A O 1
ATOM 908 N N . ALA A 1 118 ? -7.253 6.108 14.985 1.00 93.94 118 ALA A N 1
ATOM 909 C CA . ALA A 1 118 ? -8.557 6.625 15.381 1.00 93.94 118 ALA A CA 1
ATOM 910 C C . ALA A 1 118 ? -9.536 5.490 15.715 1.00 93.94 118 ALA A C 1
ATOM 912 O O . ALA A 1 118 ? -10.229 5.547 16.736 1.00 93.94 118 ALA A O 1
ATOM 913 N N . LEU A 1 119 ? -9.556 4.434 14.899 1.00 92.75 119 LEU A N 1
ATOM 914 C CA . LEU A 1 119 ? -10.396 3.262 15.122 1.00 92.75 119 LEU A CA 1
ATOM 915 C C . LEU A 1 119 ? -10.025 2.565 16.438 1.00 92.75 119 LEU A C 1
ATOM 917 O O . LEU A 1 119 ? -10.902 2.359 17.276 1.00 92.75 119 LEU A O 1
ATOM 921 N N . ARG A 1 120 ? -8.735 2.301 16.676 1.00 91.62 120 ARG A N 1
ATOM 922 C CA . ARG A 1 120 ? -8.231 1.682 17.911 1.00 91.62 120 ARG A CA 1
ATOM 923 C C . ARG A 1 120 ? -8.534 2.541 19.134 1.00 91.62 120 ARG A C 1
ATOM 925 O O . ARG A 1 120 ? -9.159 2.070 20.079 1.00 91.62 120 ARG A O 1
ATOM 932 N N . ASN A 1 121 ? -8.109 3.804 19.133 1.00 90.31 121 ASN A N 1
ATOM 933 C CA . ASN A 1 121 ? -8.079 4.616 20.352 1.00 90.31 121 ASN A CA 1
ATOM 934 C C . ASN A 1 121 ? -9.411 5.293 20.683 1.00 90.31 121 ASN A C 1
ATOM 936 O O . ASN A 1 121 ? -9.696 5.507 21.864 1.00 90.31 121 ASN A O 1
ATOM 940 N N . HIS A 1 122 ? -10.222 5.635 19.679 1.00 89.12 122 HIS A N 1
ATOM 941 C CA . HIS A 1 122 ? -11.442 6.421 19.883 1.00 89.12 122 HIS A CA 1
ATOM 942 C C . HIS A 1 122 ? -12.734 5.629 19.684 1.00 89.12 122 HIS A C 1
ATOM 944 O O . HIS A 1 122 ? -13.755 6.021 20.246 1.00 89.12 122 HIS A O 1
ATOM 950 N N . LEU A 1 123 ? -12.711 4.533 18.920 1.00 87.56 123 LEU A N 1
ATOM 951 C CA . LEU A 1 123 ? -13.927 3.791 18.566 1.00 87.56 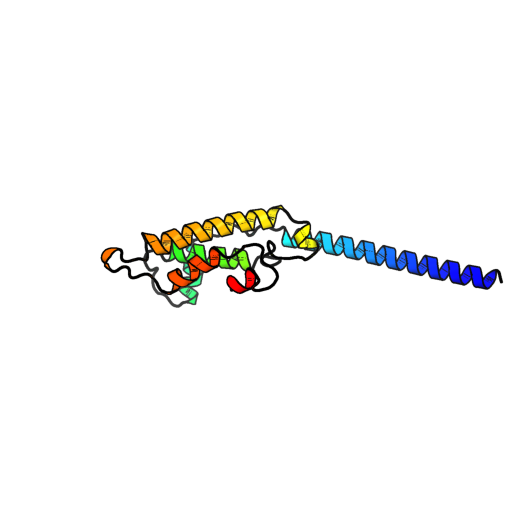123 LEU A CA 1
ATOM 952 C C . LEU A 1 123 ? -13.967 2.374 19.154 1.00 87.56 123 LEU A C 1
ATOM 954 O O . LEU A 1 123 ? -15.032 1.932 19.578 1.00 87.56 123 LEU A O 1
ATOM 958 N N . ALA A 1 124 ? -12.829 1.680 19.213 1.00 86.50 124 ALA A N 1
ATOM 959 C CA . ALA A 1 124 ? -12.748 0.266 19.585 1.00 86.50 124 ALA A CA 1
ATOM 960 C C . ALA A 1 124 ? -12.162 0.008 20.986 1.00 86.50 124 ALA A C 1
ATOM 962 O O . ALA A 1 124 ? -12.089 -1.140 21.422 1.00 86.50 124 ALA A O 1
ATOM 963 N N . ARG A 1 125 ? -11.759 1.056 21.719 1.00 86.12 125 ARG A N 1
ATOM 964 C CA . ARG A 1 125 ? -11.196 0.933 23.072 1.00 86.12 125 ARG A CA 1
ATOM 965 C C . ARG A 1 125 ? -12.174 1.374 24.156 1.00 86.12 125 ARG A C 1
ATOM 967 O O . ARG A 1 125 ? -12.616 2.524 24.200 1.00 86.12 125 ARG A O 1
ATOM 974 N N . ALA A 1 126 ? -12.427 0.484 25.111 1.00 84.25 126 ALA A N 1
ATOM 975 C CA . ALA A 1 126 ? -13.166 0.801 26.326 1.00 84.25 126 ALA A CA 1
ATOM 976 C C . ALA A 1 126 ? -12.262 1.568 27.308 1.00 84.25 126 ALA A C 1
ATOM 978 O O . ALA A 1 126 ? -11.447 0.975 28.014 1.00 84.25 126 ALA A O 1
ATOM 979 N N . GLN A 1 127 ? -12.418 2.892 27.383 1.00 81.31 127 GLN A N 1
ATOM 980 C CA . GLN A 1 127 ? -11.535 3.774 28.168 1.00 81.31 127 GLN A CA 1
ATOM 981 C C . GLN A 1 127 ? -11.471 3.428 29.667 1.00 81.31 127 GLN A C 1
ATOM 983 O O . GLN A 1 127 ? -10.408 3.515 30.272 1.00 81.31 127 GLN A O 1
ATOM 988 N N . SER A 1 128 ? -12.579 2.988 30.272 1.00 85.94 128 SER A N 1
ATOM 989 C CA . SER A 1 128 ? -12.627 2.633 31.700 1.00 85.94 128 SER A CA 1
ATOM 990 C C . SER A 1 128 ? -12.023 1.266 32.022 1.00 85.94 128 SER A C 1
ATOM 992 O O . SER A 1 128 ? -11.631 1.034 33.160 1.00 85.94 128 SER A O 1
ATOM 994 N N . GLN A 1 129 ? -11.953 0.369 31.037 1.00 82.12 129 GLN A N 1
ATOM 995 C CA . GLN A 1 129 ? -11.451 -0.997 31.210 1.00 82.12 129 GLN A CA 1
ATOM 996 C C . GLN A 1 129 ? -10.087 -1.211 30.546 1.00 82.12 129 GLN A C 1
ATOM 998 O O . GLN A 1 129 ? -9.532 -2.298 30.637 1.00 82.12 129 GLN A O 1
ATOM 1003 N N . SER A 1 130 ? -9.551 -0.194 29.856 1.00 80.50 130 SER A N 1
ATOM 1004 C CA . SER A 1 130 ? -8.371 -0.294 28.982 1.00 80.50 130 SER A CA 1
ATOM 1005 C C . SER A 1 130 ? -8.393 -1.490 28.018 1.00 80.50 130 SER A C 1
ATOM 1007 O O . SER A 1 130 ? -7.349 -1.875 27.505 1.00 80.50 130 SER A O 1
ATOM 1009 N N . ALA A 1 131 ? -9.572 -2.055 27.753 1.00 84.31 131 ALA A N 1
ATOM 1010 C CA . ALA A 1 131 ? -9.744 -3.160 26.829 1.00 84.31 131 ALA A CA 1
ATOM 1011 C C . ALA A 1 131 ? -9.773 -2.599 25.409 1.00 84.31 131 ALA A C 1
ATOM 1013 O O . ALA A 1 131 ? -10.560 -1.694 25.114 1.00 84.31 131 ALA A O 1
ATOM 1014 N N . GLU A 1 132 ? -8.897 -3.117 24.562 1.00 86.69 132 GLU A N 1
ATOM 1015 C CA . GLU A 1 132 ? -8.794 -2.775 23.150 1.00 86.69 132 GLU A CA 1
ATOM 1016 C C . GLU A 1 132 ? -9.121 -3.983 22.277 1.00 86.69 132 GLU A C 1
ATOM 1018 O O . GLU A 1 132 ? -9.063 -5.127 22.730 1.00 86.69 132 GLU A O 1
ATOM 1023 N N . ASP A 1 133 ? -9.486 -3.706 21.030 1.00 89.94 133 ASP A N 1
ATOM 1024 C CA . ASP A 1 133 ? -9.711 -4.732 20.024 1.00 89.94 133 ASP A CA 1
ATOM 1025 C C . ASP A 1 133 ? -8.380 -5.436 19.671 1.00 89.94 133 ASP A C 1
ATOM 1027 O O . ASP A 1 133 ? -7.417 -4.751 19.305 1.00 89.94 133 ASP A O 1
ATOM 1031 N N . PRO A 1 134 ? -8.289 -6.776 19.801 1.00 91.25 134 PRO A N 1
ATOM 1032 C CA . PRO A 1 134 ? -7.048 -7.514 19.566 1.00 91.25 134 PRO A CA 1
ATOM 1033 C C . PRO A 1 134 ? -6.499 -7.382 18.143 1.00 91.25 134 PRO A C 1
ATOM 1035 O O . PRO A 1 134 ? -5.278 -7.369 17.966 1.00 91.25 134 PRO A O 1
ATOM 1038 N N . ASP A 1 135 ? -7.373 -7.264 17.141 1.00 90.94 135 ASP A N 1
ATOM 1039 C CA . ASP A 1 135 ? -6.957 -7.161 15.744 1.00 90.94 135 ASP A CA 1
ATOM 1040 C C . ASP A 1 135 ? -6.364 -5.777 15.478 1.00 90.94 135 ASP A C 1
ATOM 1042 O O . ASP A 1 135 ? -5.314 -5.665 14.847 1.00 90.94 135 ASP A O 1
ATOM 1046 N N . LEU A 1 136 ? -6.954 -4.717 16.040 1.00 91.00 136 LEU A N 1
ATOM 1047 C CA . LEU A 1 136 ? -6.418 -3.353 15.936 1.00 91.00 136 LEU A CA 1
ATOM 1048 C C . LEU A 1 136 ? -5.154 -3.131 16.768 1.00 91.00 136 LEU A C 1
ATOM 1050 O O . LEU A 1 136 ? -4.274 -2.380 16.343 1.00 91.00 136 LEU A O 1
ATOM 1054 N N . ALA A 1 137 ? -5.044 -3.790 17.924 1.00 90.38 137 ALA A N 1
ATOM 1055 C CA . ALA A 1 137 ? -3.830 -3.781 18.737 1.00 90.38 137 ALA A CA 1
ATOM 1056 C C . ALA A 1 137 ? -2.629 -4.359 17.977 1.00 90.38 137 ALA A C 1
ATOM 1058 O O . ALA A 1 137 ? -1.494 -3.944 18.217 1.00 90.38 137 ALA A O 1
ATOM 1059 N N . ARG A 1 138 ? -2.889 -5.287 17.047 1.00 90.88 138 ARG A N 1
ATOM 1060 C CA . ARG A 1 138 ? -1.900 -5.786 16.097 1.00 90.88 138 ARG A CA 1
ATOM 1061 C C . ARG A 1 138 ? -1.760 -4.834 14.911 1.00 90.88 138 ARG A C 1
ATOM 1063 O O . ARG A 1 138 ? -0.683 -4.291 14.725 1.00 90.88 138 ARG A O 1
ATOM 1070 N N . ALA A 1 139 ? -2.821 -4.603 14.142 1.00 90.31 139 ALA A N 1
ATOM 1071 C CA . ALA A 1 139 ? -2.769 -3.947 12.835 1.00 90.31 139 ALA A CA 1
ATOM 1072 C C . ALA A 1 139 ? -2.171 -2.530 12.853 1.00 90.31 139 ALA A C 1
ATOM 1074 O O . ALA A 1 139 ? -1.371 -2.200 11.981 1.00 90.31 139 ALA A O 1
ATOM 1075 N N . GLU A 1 140 ? -2.522 -1.688 13.833 1.00 92.06 140 GLU A N 1
ATOM 1076 C CA . GLU A 1 140 ? -2.028 -0.305 13.869 1.00 92.06 140 GLU A CA 1
ATOM 1077 C C . GLU A 1 140 ? -0.487 -0.247 13.938 1.00 92.06 140 GLU A C 1
ATOM 1079 O O . GLU A 1 140 ? 0.098 0.375 13.049 1.00 92.06 140 GLU A O 1
ATOM 1084 N N . PRO A 1 141 ? 0.200 -0.902 14.900 1.00 91.69 141 PRO A N 1
ATOM 1085 C CA . PRO A 1 141 ? 1.662 -0.950 14.930 1.00 91.69 141 PRO A CA 1
ATOM 1086 C C . PRO A 1 141 ? 2.330 -1.367 13.616 1.00 91.69 141 PRO A C 1
ATOM 1088 O O . PRO A 1 141 ? 3.361 -0.793 13.267 1.00 91.69 141 PRO A O 1
ATOM 1091 N N . TYR A 1 142 ? 1.748 -2.317 12.877 1.00 91.12 142 TYR A N 1
ATOM 1092 C CA . TYR A 1 142 ? 2.313 -2.771 11.603 1.00 91.12 142 TYR A CA 1
ATOM 1093 C C . TYR A 1 142 ? 2.338 -1.646 10.567 1.00 91.12 142 TYR A C 1
ATOM 1095 O O . TYR A 1 142 ? 3.364 -1.447 9.922 1.00 91.12 142 TYR A O 1
ATOM 1103 N N . PHE A 1 143 ? 1.306 -0.801 10.483 1.00 92.19 143 PHE A N 1
ATOM 1104 C CA . PHE A 1 143 ? 1.342 0.357 9.581 1.00 92.19 143 PHE A CA 1
ATOM 1105 C C . PHE A 1 143 ? 2.454 1.360 9.927 1.00 92.19 143 PHE A C 1
ATOM 1107 O O . PHE A 1 143 ? 2.907 2.095 9.046 1.00 92.19 143 PHE A O 1
ATOM 1114 N N . TYR A 1 144 ? 2.937 1.397 11.174 1.00 91.81 144 TYR A N 1
ATOM 1115 C CA . TYR A 1 144 ? 4.060 2.244 11.602 1.00 91.81 144 TYR A CA 1
ATOM 1116 C C . TYR A 1 144 ? 5.445 1.642 11.332 1.00 91.81 144 TYR A C 1
ATOM 1118 O O . TYR A 1 144 ? 6.444 2.322 11.578 1.00 91.81 144 TYR A O 1
ATOM 1126 N N . TYR A 1 145 ? 5.522 0.425 10.786 1.00 90.62 145 TYR A N 1
ATOM 1127 C CA . TYR A 1 145 ? 6.781 -0.160 10.334 1.00 90.62 145 TYR A CA 1
ATOM 1128 C C . TYR A 1 145 ? 7.479 0.722 9.278 1.00 90.62 145 TYR A C 1
ATOM 1130 O O . TYR A 1 145 ? 6.863 1.577 8.624 1.00 90.62 145 TYR A O 1
ATOM 1138 N N . GLU A 1 146 ? 8.797 0.550 9.149 1.00 88.25 146 GLU A N 1
ATOM 1139 C CA . GLU A 1 146 ? 9.625 1.318 8.223 1.00 88.25 146 GLU A CA 1
ATOM 1140 C C . GLU A 1 146 ? 9.173 1.070 6.782 1.00 88.25 146 GLU A C 1
ATOM 1142 O O . GLU A 1 146 ? 9.241 -0.047 6.287 1.00 88.25 146 GLU A O 1
ATOM 1147 N N . ARG A 1 147 ? 8.706 2.128 6.106 1.00 88.19 147 ARG A N 1
ATOM 1148 C CA . ARG A 1 147 ? 7.958 1.998 4.845 1.00 88.19 147 ARG A CA 1
ATOM 1149 C C . ARG A 1 147 ? 8.806 1.591 3.633 1.00 88.19 147 ARG A C 1
ATOM 1151 O O . ARG A 1 147 ? 8.247 1.349 2.572 1.00 88.19 147 ARG A O 1
ATOM 1158 N N . ASN A 1 148 ? 10.129 1.669 3.746 1.00 88.69 148 ASN A N 1
ATOM 1159 C CA . ASN A 1 148 ? 11.116 1.487 2.676 1.00 88.69 148 ASN A CA 1
ATOM 1160 C C . ASN A 1 148 ? 12.100 0.347 2.987 1.00 88.69 148 ASN A C 1
ATOM 1162 O O . ASN A 1 148 ? 13.133 0.226 2.325 1.00 88.69 148 ASN A O 1
ATOM 1166 N N . SER A 1 149 ? 11.808 -0.485 3.992 1.00 88.62 149 SER A N 1
ATOM 1167 C CA . SER A 1 149 ? 12.622 -1.665 4.274 1.00 88.62 149 SER A CA 1
ATOM 1168 C C . SER A 1 149 ? 12.389 -2.724 3.194 1.00 88.62 149 SER A C 1
ATOM 1170 O O . SER A 1 149 ? 11.265 -3.206 3.015 1.00 88.62 149 SER A O 1
ATOM 1172 N N . TRP A 1 150 ? 13.452 -3.078 2.469 1.00 82.62 150 TRP A N 1
ATOM 1173 C CA . TRP A 1 150 ? 13.448 -4.101 1.414 1.00 82.62 150 TRP A CA 1
ATOM 1174 C C . TRP A 1 150 ? 14.006 -5.452 1.884 1.00 82.62 150 TRP A C 1
ATOM 1176 O O . TRP A 1 150 ? 13.712 -6.478 1.280 1.00 82.62 150 TRP A O 1
ATOM 1186 N N . ALA A 1 151 ? 14.835 -5.457 2.935 1.00 75.19 151 ALA A N 1
ATOM 1187 C CA . ALA A 1 151 ? 15.691 -6.592 3.270 1.00 75.19 151 ALA A CA 1
ATOM 1188 C C . ALA A 1 151 ? 15.054 -7.567 4.274 1.00 75.19 151 ALA A C 1
ATOM 1190 O O . ALA A 1 151 ? 14.629 -8.646 3.873 1.00 75.19 151 ALA A O 1
ATOM 1191 N N . LEU A 1 152 ? 15.038 -7.249 5.578 1.00 79.19 152 LEU A N 1
ATOM 1192 C CA . LEU A 1 152 ? 14.597 -8.185 6.623 1.00 79.19 152 LEU A CA 1
ATOM 1193 C C . LEU A 1 152 ? 14.032 -7.463 7.867 1.00 79.19 152 LEU A C 1
ATOM 1195 O O . LEU A 1 152 ? 14.824 -6.937 8.654 1.00 79.19 152 LEU A O 1
ATOM 1199 N N . PRO A 1 153 ? 12.708 -7.516 8.112 1.00 80.44 153 PRO A N 1
ATOM 1200 C CA . PRO A 1 153 ? 11.653 -7.919 7.173 1.00 80.44 153 PRO A CA 1
ATOM 1201 C C . PRO A 1 153 ? 11.427 -6.865 6.075 1.00 80.44 153 PRO A C 1
ATOM 1203 O O . PRO A 1 153 ? 11.795 -5.698 6.230 1.00 80.44 153 PRO A O 1
ATOM 1206 N N . SER A 1 154 ? 10.868 -7.276 4.934 1.00 84.44 154 SER A N 1
ATOM 1207 C CA . SER A 1 154 ? 10.412 -6.320 3.924 1.00 84.44 154 SER A CA 1
ATOM 1208 C C . SER A 1 154 ? 9.110 -5.666 4.393 1.00 84.44 154 SER A C 1
ATOM 1210 O O . SER A 1 154 ? 8.312 -6.282 5.091 1.00 84.44 154 SER A O 1
ATOM 1212 N N . THR A 1 155 ? 8.887 -4.415 3.998 1.00 84.12 155 THR A N 1
ATOM 1213 C CA . THR A 1 155 ? 7.667 -3.672 4.363 1.00 84.12 155 THR A CA 1
ATOM 1214 C C . THR A 1 155 ? 6.407 -4.409 3.911 1.00 84.12 155 THR A C 1
ATOM 1216 O O . THR A 1 155 ? 5.458 -4.533 4.672 1.00 84.12 155 THR A O 1
ATOM 1219 N N . GLU A 1 156 ? 6.424 -4.928 2.684 1.00 82.19 156 GLU A N 1
ATOM 1220 C CA . GLU A 1 156 ? 5.327 -5.705 2.103 1.00 82.19 156 GLU A CA 1
ATOM 1221 C C . GLU A 1 156 ? 4.973 -6.935 2.953 1.00 82.19 156 GLU A C 1
ATOM 1223 O O . GLU A 1 156 ? 3.807 -7.135 3.270 1.00 82.19 156 GLU A O 1
ATOM 1228 N N . ALA A 1 157 ? 5.975 -7.691 3.416 1.00 83.31 157 ALA A N 1
ATOM 1229 C CA . ALA A 1 157 ? 5.758 -8.883 4.237 1.00 83.31 157 ALA A CA 1
ATOM 1230 C C . ALA A 1 157 ? 5.223 -8.573 5.645 1.00 83.31 157 ALA A C 1
ATOM 1232 O O . ALA A 1 157 ? 4.633 -9.441 6.277 1.00 83.31 157 ALA A O 1
ATOM 1233 N N . GLU A 1 158 ? 5.447 -7.361 6.154 1.00 86.88 158 GLU A N 1
ATOM 1234 C CA . GLU A 1 158 ? 4.846 -6.908 7.412 1.00 86.88 158 GLU A CA 1
ATOM 1235 C C . GLU A 1 158 ? 3.394 -6.439 7.211 1.00 86.88 158 GLU A C 1
ATOM 1237 O O . GLU A 1 158 ? 2.632 -6.372 8.173 1.00 86.88 158 GLU A O 1
ATOM 1242 N N . TYR A 1 159 ? 2.996 -6.077 5.988 1.00 85.06 159 TYR A N 1
ATOM 1243 C CA . TYR A 1 159 ? 1.633 -5.620 5.691 1.00 85.06 159 TYR A CA 1
ATOM 1244 C C . TYR A 1 159 ? 0.694 -6.764 5.268 1.00 85.06 159 TYR A C 1
ATOM 1246 O O . TYR A 1 159 ? -0.522 -6.590 5.377 1.00 85.06 159 TYR A O 1
ATOM 1254 N N . GLU A 1 160 ? 1.238 -7.898 4.811 1.00 81.94 160 GLU A N 1
ATOM 1255 C CA . GLU A 1 160 ? 0.526 -9.168 4.553 1.00 81.94 160 GLU A CA 1
ATOM 1256 C C . GLU A 1 160 ? 0.117 -9.918 5.835 1.00 81.94 160 GLU A C 1
ATOM 1258 O O . GLU A 1 160 ? -1.029 -10.430 5.869 1.00 81.94 160 GLU A O 1
#

Foldseek 3Di:
DVVVVVVVVVVVVVVVVVVVVVVVVVVVVLVVLLVQQLDDDDDDDLVVQLVVVCVVVVHPDDDVCSSLVSVLVVLLCCLAPPRPGNLLQDPDPSSVVDDRSNVVSVVSLVVSLVSLCCCFPPPAADPVVRDTDPVSVQQNVLSVPDSHHNDVPGNSVSSD

Sequence (160 aa):
MAASEFSHEAESKGFAWFLGILFALSIIFIIVLAGYWSIEPKPFDVIAEAKARQNAQGLDKFPNGYVYANSLVHIAEVLLYKPGGYLTNDVGVPGLLLDNIPSWEYGALIMLRDGASALRNHLARAQSQSAEDPDLARAEPYFYYERNSWALPSTEAEYE

Radius of gyration: 24.66 Å; chains: 1; bounding box: 73×23×77 Å